Protein AF-A0A3D5P9K4-F1 (afdb_monomer_lite)

Secondary structure (DSSP, 8-state):
--B-EEHHHHHTT-TTEE-HHHHHS---GGG-EE--TT---EETTEEE--TTT-TTEEE--HHHHH-TTSB-TT--S--TTTEEEETTTS----

pLDDT: mean 91.1, std 13.64, range [35.06, 97.81]

Radius of gyration: 14.01 Å; chains: 1; bounding box: 28×31×37 Å

Structure (mmCIF, N/CA/C/O backbone):
data_AF-A0A3D5P9K4-F1
#
_entry.id   AF-A0A3D5P9K4-F1
#
loop_
_atom_site.group_PDB
_atom_site.id
_atom_site.type_symbol
_atom_site.label_atom_id
_atom_site.label_alt_id
_atom_site.label_comp_id
_atom_site.label_asym_id
_atom_site.label_entity_id
_atom_site.label_seq_id
_atom_site.pdbx_PDB_ins_code
_atom_site.Cartn_x
_atom_site.Cartn_y
_atom_site.Cartn_z
_atom_site.occupancy
_atom_site.B_iso_or_equiv
_atom_site.auth_seq_id
_atom_site.auth_comp_id
_atom_site.auth_asym_id
_atom_site.auth_atom_id
_atom_site.pdbx_PDB_model_num
ATOM 1 N N . MET A 1 1 ? -1.480 -5.198 -17.891 1.00 80.06 1 MET A N 1
ATOM 2 C CA . MET A 1 1 ? -0.082 -4.942 -17.500 1.00 80.06 1 MET A CA 1
ATOM 3 C C . MET A 1 1 ? -0.112 -4.409 -16.083 1.00 80.06 1 MET A C 1
ATOM 5 O O . MET A 1 1 ? -0.770 -3.389 -15.888 1.00 80.06 1 MET A O 1
ATOM 9 N N . PRO A 1 2 ? 0.485 -5.121 -15.114 1.00 93.25 2 PRO A N 1
ATOM 10 C CA . PRO A 1 2 ? 0.596 -4.645 -13.741 1.00 93.25 2 PRO A CA 1
ATOM 11 C C . PRO A 1 2 ? 1.337 -3.311 -13.680 1.00 93.25 2 PRO A C 1
ATOM 13 O O . PRO A 1 2 ? 2.121 -2.985 -14.575 1.00 93.25 2 PRO A O 1
ATOM 16 N N . LYS A 1 3 ? 1.067 -2.537 -12.633 1.00 95.50 3 LYS A N 1
ATOM 17 C CA . LYS A 1 3 ? 1.628 -1.203 -12.447 1.00 95.50 3 LYS A CA 1
ATOM 18 C C . LYS A 1 3 ? 2.055 -1.007 -10.999 1.00 95.50 3 LYS A C 1
ATOM 20 O O . LYS A 1 3 ? 1.296 -1.365 -10.100 1.00 95.50 3 LYS A O 1
ATOM 25 N N . ILE A 1 4 ? 3.237 -0.435 -10.793 1.00 96.88 4 ILE A N 1
ATOM 26 C CA . ILE A 1 4 ? 3.744 -0.061 -9.471 1.00 96.88 4 ILE A CA 1
ATOM 27 C C . ILE A 1 4 ? 3.152 1.288 -9.077 1.00 96.88 4 ILE A C 1
ATOM 29 O O . ILE A 1 4 ? 3.163 2.243 -9.854 1.00 96.88 4 ILE A O 1
ATOM 33 N N . TYR A 1 5 ? 2.668 1.369 -7.847 1.00 97.00 5 TYR A N 1
ATOM 34 C CA . TYR A 1 5 ? 2.270 2.614 -7.206 1.00 97.00 5 TYR A CA 1
ATOM 35 C C . TYR A 1 5 ? 3.081 2.788 -5.934 1.00 97.00 5 TYR A C 1
ATOM 37 O O . TYR A 1 5 ? 3.334 1.807 -5.228 1.00 97.00 5 TYR A O 1
ATOM 45 N N . SER A 1 6 ? 3.428 4.026 -5.586 1.00 96.69 6 SER A N 1
ATOM 46 C CA . SER A 1 6 ? 3.760 4.281 -4.186 1.00 96.69 6 SER A CA 1
ATOM 47 C C . SER A 1 6 ? 2.516 4.060 -3.320 1.00 96.69 6 SER A C 1
ATOM 49 O O . SER A 1 6 ? 1.376 4.198 -3.780 1.00 96.69 6 SER A O 1
ATOM 51 N N . ILE A 1 7 ? 2.709 3.732 -2.046 1.00 94.50 7 ILE A N 1
ATOM 52 C CA . ILE A 1 7 ? 1.594 3.549 -1.113 1.00 94.50 7 ILE A CA 1
ATOM 53 C C . ILE A 1 7 ? 0.741 4.821 -0.993 1.00 94.50 7 ILE A C 1
ATOM 55 O O . ILE A 1 7 ? -0.476 4.734 -0.841 1.00 94.50 7 ILE A O 1
ATOM 59 N N . ASP A 1 8 ? 1.359 5.993 -1.151 1.00 94.50 8 ASP A N 1
ATOM 60 C CA . ASP A 1 8 ? 0.693 7.296 -1.157 1.00 94.50 8 ASP A CA 1
ATOM 61 C C . ASP A 1 8 ? -0.193 7.467 -2.396 1.00 94.50 8 ASP A C 1
ATOM 63 O O . ASP A 1 8 ? -1.348 7.891 -2.299 1.00 94.50 8 ASP A O 1
ATOM 67 N N . GLU A 1 9 ? 0.319 7.112 -3.576 1.00 95.69 9 GLU A N 1
ATOM 68 C CA . GLU A 1 9 ? -0.456 7.140 -4.819 1.00 95.69 9 GLU A CA 1
ATOM 69 C C . GLU A 1 9 ? -1.639 6.175 -4.747 1.00 95.69 9 GLU A C 1
ATOM 71 O O . GLU A 1 9 ? -2.761 6.534 -5.117 1.00 95.69 9 GLU A O 1
ATOM 76 N N . PHE A 1 10 ? -1.407 4.969 -4.225 1.00 95.44 10 PHE A N 1
ATOM 77 C CA . PHE A 1 10 ? -2.445 3.958 -4.087 1.00 95.44 10 PHE A CA 1
ATOM 78 C C . PHE A 1 10 ? -3.502 4.350 -3.050 1.00 95.44 10 PHE A C 1
ATOM 80 O O . PHE A 1 10 ? -4.695 4.171 -3.298 1.00 95.44 10 PHE A O 1
ATOM 87 N N . ALA A 1 11 ? -3.110 4.953 -1.924 1.00 94.19 11 ALA A N 1
ATOM 88 C CA . ALA A 1 11 ? -4.032 5.444 -0.899 1.00 94.19 11 ALA A CA 1
ATOM 89 C C . ALA A 1 11 ? -5.071 6.429 -1.464 1.00 94.19 11 ALA A C 1
ATOM 91 O O . ALA A 1 11 ? -6.241 6.361 -1.095 1.00 94.19 11 ALA A O 1
ATOM 92 N N . ASN A 1 12 ? -4.677 7.281 -2.417 1.00 92.62 12 ASN A N 1
ATOM 93 C CA . ASN A 1 12 ? -5.582 8.228 -3.081 1.00 92.62 12 ASN A CA 1
ATOM 94 C C . ASN A 1 12 ? -6.610 7.562 -4.016 1.00 92.62 12 ASN A C 1
ATOM 96 O O . ASN A 1 12 ? -7.598 8.190 -4.394 1.00 92.62 12 ASN A O 1
ATOM 100 N N . GLN A 1 13 ? -6.378 6.311 -4.410 1.00 91.75 13 GLN A N 1
ATOM 101 C CA . GLN A 1 13 ? -7.235 5.546 -5.324 1.00 91.75 13 GLN A CA 1
ATOM 102 C C . GLN A 1 13 ? -7.986 4.416 -4.601 1.00 91.75 13 GLN A C 1
ATOM 104 O O . GLN A 1 13 ? -8.974 3.885 -5.109 1.00 91.75 13 GLN A O 1
ATOM 109 N N . CYS A 1 14 ? -7.528 4.043 -3.406 1.00 92.88 14 CYS A N 1
ATOM 110 C CA . CYS A 1 14 ? -8.063 2.950 -2.615 1.00 92.88 14 CYS A CA 1
ATOM 111 C C . CYS A 1 14 ? -9.372 3.349 -1.920 1.00 92.88 14 CYS A C 1
ATOM 113 O O . CYS A 1 14 ? -9.392 4.191 -1.026 1.00 92.88 14 CYS A O 1
ATOM 115 N N . GLY A 1 15 ? -10.469 2.658 -2.244 1.00 93.88 15 GLY A N 1
ATOM 116 C CA . GLY A 1 15 ? -11.779 2.879 -1.612 1.00 93.88 15 GLY A CA 1
ATOM 117 C C . GLY A 1 15 ? -11.875 2.483 -0.129 1.00 93.88 15 GLY A C 1
ATOM 118 O O . GLY A 1 15 ? -12.925 2.670 0.482 1.00 93.88 15 GLY A O 1
ATOM 119 N N . TYR A 1 16 ? -10.810 1.922 0.453 1.00 96.50 16 TYR A N 1
ATOM 120 C CA . TYR A 1 16 ? -10.753 1.496 1.857 1.00 96.50 16 TYR A CA 1
ATOM 121 C C . TYR A 1 16 ? -9.804 2.331 2.714 1.00 96.50 16 TYR A C 1
ATOM 123 O O . TYR A 1 16 ? -9.794 2.155 3.937 1.00 96.50 16 TYR A O 1
ATOM 131 N N . PHE A 1 17 ? -9.006 3.201 2.094 1.00 96.75 17 PHE A N 1
ATOM 132 C CA . PHE A 1 17 ? -8.143 4.119 2.815 1.00 96.75 17 PHE A CA 1
ATOM 133 C C . PHE A 1 17 ? -8.992 5.141 3.572 1.00 96.75 17 PHE A C 1
ATOM 135 O O . PHE A 1 17 ? -9.984 5.659 3.057 1.00 96.75 17 PHE A O 1
ATOM 142 N N . TYR A 1 18 ? -8.607 5.431 4.808 1.00 96.56 18 TYR A N 1
ATOM 143 C CA . TYR A 1 18 ? -9.173 6.530 5.577 1.00 96.56 18 TYR A CA 1
ATOM 144 C C . TYR A 1 18 ? -8.168 7.014 6.618 1.00 96.56 18 TYR A C 1
ATOM 146 O O . TYR A 1 18 ? -7.133 6.393 6.832 1.00 96.56 18 TYR A O 1
ATOM 154 N N . ASN A 1 19 ? -8.502 8.106 7.301 1.00 95.81 19 ASN A N 1
ATOM 155 C CA . ASN A 1 19 ? -7.736 8.585 8.442 1.00 95.81 19 ASN A CA 1
ATOM 156 C C . ASN A 1 19 ? -8.565 8.417 9.724 1.00 95.81 19 ASN A C 1
ATOM 158 O O . ASN A 1 19 ? -9.585 9.087 9.928 1.00 95.81 19 ASN A O 1
ATOM 162 N N . ALA A 1 20 ? -8.147 7.507 10.599 1.00 96.56 20 ALA A N 1
ATOM 163 C CA . ALA A 1 20 ? -8.859 7.193 11.832 1.00 96.56 20 ALA A CA 1
ATOM 164 C C . ALA A 1 20 ? -8.771 8.298 12.876 1.00 96.56 20 ALA A C 1
ATOM 166 O O . ALA A 1 20 ? -9.672 8.408 13.714 1.00 96.56 20 ALA A O 1
ATOM 167 N N . TYR A 1 21 ? -7.745 9.142 12.807 1.00 96.19 21 TYR A N 1
ATOM 168 C CA . TYR A 1 21 ? -7.650 10.301 13.676 1.00 96.19 21 TYR A CA 1
ATOM 169 C C . TYR A 1 21 ? -8.748 11.315 13.345 1.00 96.19 21 TYR A C 1
ATOM 171 O O . TYR A 1 21 ? -9.455 11.756 14.250 1.00 96.19 21 TYR A O 1
ATOM 179 N N . LEU A 1 22 ? -8.970 11.606 12.060 1.00 95.06 22 LEU A N 1
ATOM 180 C CA . LEU A 1 22 ? -10.018 12.535 11.626 1.00 95.06 22 LEU A CA 1
ATOM 181 C C . LEU A 1 22 ? -11.433 12.041 11.953 1.00 95.06 22 LEU A C 1
ATOM 183 O O . LEU A 1 22 ? -12.296 12.849 12.283 1.00 95.06 22 LEU A O 1
ATOM 187 N N . GLU A 1 23 ? -11.683 10.732 11.883 1.00 94.19 23 GLU A N 1
ATOM 188 C CA . GLU A 1 23 ? -13.030 10.187 12.111 1.00 94.19 23 GLU A CA 1
ATOM 189 C C . GLU A 1 23 ? -13.316 9.775 13.559 1.00 94.19 23 GLU A C 1
ATOM 191 O O . GLU A 1 23 ? -14.455 9.864 14.015 1.00 94.19 23 GLU A O 1
ATOM 196 N N . LYS A 1 24 ? -12.311 9.266 14.279 1.00 93.44 24 LYS A N 1
ATOM 197 C CA . LYS A 1 24 ? -12.486 8.623 15.593 1.00 93.44 24 LYS A CA 1
ATOM 198 C C . LYS A 1 24 ? -11.555 9.179 16.673 1.00 93.44 24 LYS A C 1
ATOM 200 O O . LYS A 1 24 ? -11.637 8.735 17.814 1.00 93.44 24 LYS A O 1
ATOM 205 N N . GLY A 1 25 ? -10.647 10.098 16.335 1.00 95.81 25 GLY A N 1
ATOM 206 C CA . GLY A 1 25 ? -9.613 10.590 17.251 1.00 95.81 25 GLY A CA 1
ATOM 207 C C . GLY A 1 25 ? -8.548 9.547 17.612 1.00 95.81 25 GLY A C 1
ATOM 208 O O . GLY A 1 25 ? -7.809 9.739 18.575 1.00 95.81 25 GLY A O 1
ATOM 209 N N . ILE A 1 26 ? -8.465 8.434 16.872 1.00 95.81 26 ILE A N 1
ATOM 210 C CA . ILE A 1 26 ? -7.519 7.344 17.143 1.00 95.81 26 ILE A CA 1
ATOM 211 C C . ILE A 1 26 ? -6.254 7.567 16.320 1.00 95.81 26 ILE A C 1
ATOM 213 O O . ILE A 1 26 ? -6.315 7.631 15.097 1.00 95.81 26 ILE A O 1
ATOM 217 N N . SER A 1 27 ? -5.105 7.644 16.993 1.00 93.81 27 SER A N 1
ATOM 218 C CA . SER A 1 27 ? -3.804 7.639 16.325 1.00 93.81 27 SER A CA 1
ATOM 219 C C . SER A 1 27 ? -3.354 6.197 16.088 1.00 93.81 27 SER A C 1
ATOM 221 O O . SER A 1 27 ? -3.017 5.468 17.028 1.00 93.81 27 SER A O 1
ATOM 223 N N . ALA A 1 28 ? -3.388 5.783 14.827 1.00 94.00 28 ALA A N 1
ATOM 224 C CA . ALA A 1 28 ? -2.826 4.539 14.328 1.00 94.00 28 ALA A CA 1
ATOM 225 C C . ALA A 1 28 ? -2.084 4.843 13.022 1.00 94.00 28 ALA A C 1
ATOM 227 O O . ALA A 1 28 ? -2.420 5.785 12.313 1.00 94.00 28 ALA A O 1
ATOM 228 N N . ASN A 1 29 ? -0.996 4.109 12.786 1.00 94.75 29 ASN A N 1
ATOM 229 C CA . ASN A 1 29 ? -0.203 4.135 11.555 1.00 94.75 29 ASN A CA 1
ATOM 230 C C . ASN A 1 29 ? 0.055 5.515 10.913 1.00 94.75 29 ASN A C 1
ATOM 232 O O . ASN A 1 29 ? 0.012 5.652 9.696 1.00 94.75 29 ASN A O 1
ATOM 236 N N . ASN A 1 30 ? 0.282 6.557 11.717 1.00 92.94 30 ASN A N 1
ATOM 237 C CA . ASN A 1 30 ? 0.466 7.930 11.234 1.00 92.94 30 ASN A CA 1
ATOM 238 C C . ASN A 1 30 ? -0.652 8.421 10.284 1.00 92.94 30 ASN A C 1
ATOM 240 O O . ASN A 1 30 ? -0.408 9.255 9.416 1.00 92.94 30 ASN A O 1
ATOM 244 N N . GLY A 1 31 ? -1.879 7.916 10.449 1.00 93.31 31 GLY A N 1
ATOM 245 C CA . GLY A 1 31 ? -3.036 8.276 9.630 1.00 93.31 31 GLY A CA 1
ATOM 246 C C . GLY A 1 31 ? -3.183 7.495 8.323 1.00 93.31 31 GLY A C 1
ATOM 247 O O . GLY A 1 31 ? -4.094 7.804 7.556 1.00 93.31 31 GLY A O 1
ATOM 248 N N . TYR A 1 32 ? -2.317 6.508 8.068 1.00 95.06 32 TYR A N 1
ATOM 249 C CA . TYR A 1 32 ? -2.445 5.566 6.959 1.00 95.06 32 TYR A CA 1
ATOM 250 C C . TYR A 1 32 ? -3.298 4.378 7.392 1.00 95.06 32 TYR A C 1
ATOM 252 O O . TYR A 1 32 ? -2.789 3.286 7.656 1.00 95.06 32 TYR A O 1
ATOM 260 N N . ASP A 1 33 ? -4.604 4.597 7.508 1.00 97.19 33 ASP A N 1
ATOM 261 C CA . ASP A 1 33 ? -5.525 3.607 8.052 1.00 97.19 33 ASP A CA 1
ATOM 262 C C . ASP A 1 33 ? -6.356 2.933 6.954 1.00 97.19 33 ASP A C 1
ATOM 264 O O . ASP A 1 33 ? -6.593 3.469 5.870 1.00 97.19 33 ASP A O 1
ATOM 268 N N . CYS A 1 34 ? -6.806 1.715 7.239 1.00 97.00 34 CYS A N 1
ATOM 269 C CA . CYS A 1 34 ? -7.484 0.844 6.292 1.00 97.00 34 CYS A CA 1
ATOM 270 C C . CYS A 1 34 ? -8.771 0.271 6.897 1.00 97.00 34 CYS A C 1
ATOM 272 O O . CYS A 1 34 ? -8.798 -0.178 8.045 1.00 97.00 34 CYS A O 1
ATOM 274 N N . ARG A 1 35 ? -9.854 0.269 6.110 1.00 96.56 35 ARG A N 1
ATOM 275 C CA . ARG A 1 35 ? -11.146 -0.373 6.442 1.00 96.56 35 ARG A CA 1
ATOM 276 C C . ARG A 1 35 ? -11.388 -1.664 5.683 1.00 96.56 35 ARG A C 1
ATOM 278 O O . ARG A 1 35 ? -12.504 -2.182 5.713 1.00 96.56 35 ARG A O 1
ATOM 285 N N . HIS A 1 36 ? -10.394 -2.159 4.953 1.00 96.38 36 HIS A N 1
ATOM 286 C CA . HIS A 1 36 ? -10.584 -3.379 4.194 1.00 96.38 36 HIS A CA 1
ATOM 287 C C . HIS A 1 36 ? -10.886 -4.530 5.169 1.00 96.38 36 HIS A C 1
ATOM 289 O O . HIS A 1 36 ? -10.124 -4.733 6.113 1.00 96.38 36 HIS A O 1
ATOM 295 N N . PRO A 1 37 ? -11.966 -5.308 4.966 1.00 95.44 37 PRO A N 1
ATOM 296 C CA . PRO A 1 37 ? -12.388 -6.341 5.918 1.00 95.44 37 PRO A CA 1
ATOM 297 C C . PRO A 1 37 ? -11.372 -7.481 6.074 1.00 95.44 37 PRO A C 1
ATOM 299 O O . PRO A 1 37 ? -11.445 -8.240 7.032 1.00 95.44 37 PRO A O 1
ATOM 302 N N . LYS A 1 38 ? -10.440 -7.601 5.123 1.00 95.50 38 LYS A N 1
ATOM 303 C CA . LYS A 1 38 ? -9.318 -8.552 5.146 1.00 95.50 38 LYS A CA 1
ATOM 304 C C . LYS A 1 38 ? -7.974 -7.928 5.566 1.00 95.50 38 LYS A C 1
ATOM 306 O O . LYS A 1 38 ? -6.948 -8.526 5.294 1.00 95.50 38 LYS A O 1
ATOM 311 N N . CYS A 1 39 ? -7.952 -6.708 6.109 1.00 95.75 39 CYS A N 1
ATOM 312 C CA . CYS A 1 39 ? -6.720 -6.128 6.655 1.00 95.75 39 CYS A CA 1
ATOM 313 C C . CYS A 1 39 ? -6.385 -6.831 7.976 1.00 95.75 39 CYS A C 1
ATOM 315 O O . CYS A 1 39 ? -7.221 -6.860 8.882 1.00 95.75 39 CYS A O 1
ATOM 317 N N . GLU A 1 40 ? -5.192 -7.413 8.067 1.00 95.81 40 GLU A N 1
ATOM 318 C CA . GLU A 1 40 ? -4.767 -8.201 9.230 1.00 95.81 40 GLU A CA 1
ATOM 319 C C . GLU A 1 40 ? -3.951 -7.356 10.218 1.00 95.81 40 GLU A C 1
ATOM 321 O O . GLU A 1 40 ? -3.983 -7.581 11.431 1.00 95.81 40 GLU A O 1
ATOM 326 N N . GLU A 1 41 ? -3.272 -6.323 9.726 1.00 96.00 41 GLU A N 1
ATOM 327 C CA . GLU A 1 41 ? -2.465 -5.405 10.513 1.00 96.00 41 GLU A CA 1
ATOM 328 C C . GLU A 1 41 ? -3.360 -4.405 11.234 1.00 96.00 41 GLU A C 1
ATOM 330 O O . GLU A 1 41 ? -3.741 -3.367 10.697 1.00 96.00 41 GLU A O 1
ATOM 335 N N . VAL A 1 42 ? -3.685 -4.705 12.488 1.00 96.56 42 VAL A N 1
ATOM 336 C CA . VAL A 1 42 ? -4.567 -3.870 13.306 1.00 96.56 42 VAL A CA 1
ATOM 337 C C . VAL A 1 42 ? -3.801 -3.273 14.483 1.00 96.56 42 VAL A C 1
ATOM 339 O O . VAL A 1 42 ? -3.209 -3.987 15.292 1.00 96.56 42 VAL A O 1
ATOM 342 N N . LYS A 1 43 ? -3.864 -1.947 14.634 1.00 95.94 43 LYS A N 1
ATOM 343 C CA . LYS A 1 43 ? -3.345 -1.211 15.798 1.00 95.94 43 LYS A CA 1
ATOM 344 C C . LYS A 1 43 ? -4.483 -0.435 16.446 1.00 95.94 43 LYS A C 1
ATOM 346 O O . LYS A 1 43 ? -5.185 0.313 15.780 1.00 95.94 43 LYS A O 1
ATOM 351 N N . ASN A 1 44 ? -4.687 -0.611 17.752 1.00 93.38 44 ASN A N 1
ATOM 352 C CA . ASN A 1 44 ? -5.759 0.060 18.506 1.00 93.38 44 ASN A CA 1
ATOM 353 C C . ASN A 1 44 ? -7.168 -0.129 17.895 1.00 93.38 44 ASN A C 1
ATOM 355 O O . ASN A 1 44 ? -7.995 0.780 17.929 1.00 93.38 44 ASN A O 1
ATOM 359 N N . GLY A 1 45 ? -7.441 -1.302 17.308 1.00 94.56 45 GLY A N 1
ATOM 360 C CA . GLY A 1 45 ? -8.719 -1.597 16.644 1.00 94.56 45 GLY A CA 1
ATOM 361 C C . GLY A 1 45 ? -8.910 -0.914 15.282 1.00 94.56 45 GLY A C 1
ATOM 362 O O . GLY A 1 45 ? -10.019 -0.912 14.751 1.00 94.56 45 GLY A O 1
ATOM 363 N N . VAL A 1 46 ? -7.851 -0.329 14.722 1.00 97.56 46 VAL A N 1
ATOM 364 C CA . VAL A 1 46 ? -7.821 0.318 13.407 1.00 97.56 46 VAL A CA 1
ATOM 365 C C . VAL A 1 46 ? -6.889 -0.470 12.487 1.00 97.56 46 VAL A C 1
ATOM 367 O O . VAL A 1 46 ? -5.752 -0.747 12.863 1.00 97.56 46 VAL A O 1
ATOM 370 N N . GLY A 1 47 ? -7.371 -0.848 11.300 1.00 97.81 47 GLY A N 1
ATOM 371 C CA . GLY A 1 47 ? -6.538 -1.481 10.276 1.00 97.81 47 GLY A CA 1
ATOM 372 C C . GLY A 1 47 ? -5.494 -0.506 9.736 1.00 97.81 47 GLY A C 1
ATOM 373 O O . GLY A 1 47 ? -5.764 0.688 9.629 1.00 97.81 47 GLY A O 1
ATOM 374 N N . CYS A 1 48 ? -4.307 -0.995 9.403 1.00 97.06 48 CYS A N 1
ATOM 375 C CA . CYS A 1 48 ? -3.166 -0.201 8.960 1.00 97.06 48 CYS A CA 1
ATOM 376 C C . CYS A 1 48 ? -2.880 -0.453 7.476 1.00 97.06 48 CYS A C 1
ATOM 378 O O . CYS A 1 48 ? -2.845 -1.592 7.020 1.00 97.06 48 CYS A O 1
ATOM 380 N N . CYS A 1 49 ? -2.670 0.617 6.712 1.00 95.94 49 CYS A N 1
ATOM 381 C CA . CYS A 1 49 ? -2.253 0.527 5.320 1.00 95.94 49 CYS A CA 1
ATOM 382 C C . CYS A 1 49 ? -0.735 0.313 5.243 1.00 95.94 49 CYS A C 1
ATOM 384 O O . CYS A 1 49 ? 0.035 1.179 5.662 1.00 95.94 49 CYS A O 1
ATOM 386 N N . PHE A 1 50 ? -0.324 -0.831 4.700 1.00 95.94 50 PHE A N 1
ATOM 387 C CA . PHE A 1 50 ? 1.069 -1.183 4.432 1.00 95.94 50 PHE A CA 1
ATOM 388 C C . PHE A 1 50 ? 1.183 -1.860 3.066 1.00 95.94 50 PHE A C 1
ATOM 390 O O . PHE A 1 50 ? 0.272 -2.592 2.681 1.00 95.94 50 PHE A O 1
ATOM 397 N N . SER A 1 51 ? 2.294 -1.654 2.355 1.00 95.94 51 SER A N 1
ATOM 398 C CA . SER A 1 51 ? 2.578 -2.309 1.068 1.00 95.94 51 SER A CA 1
ATOM 399 C C . SER A 1 51 ? 2.596 -3.833 1.207 1.00 95.94 51 SER A C 1
ATOM 401 O O . SER A 1 51 ? 1.960 -4.527 0.417 1.00 95.94 51 SER A O 1
ATOM 403 N N . TRP A 1 52 ? 3.245 -4.344 2.257 1.00 94.81 52 TRP A N 1
ATOM 404 C CA . TRP A 1 52 ? 3.412 -5.780 2.526 1.00 94.81 52 TRP A CA 1
ATOM 405 C C . TRP A 1 52 ? 2.155 -6.484 3.051 1.00 94.81 52 TRP A C 1
ATOM 407 O O . TRP A 1 52 ? 2.030 -7.699 2.927 1.00 94.81 52 TRP A O 1
ATOM 417 N N . GLY A 1 53 ? 1.232 -5.730 3.651 1.00 93.81 53 GLY A N 1
ATOM 418 C CA . GLY A 1 53 ? 0.027 -6.254 4.306 1.00 93.81 53 GLY A CA 1
ATOM 419 C C . GLY A 1 53 ? -1.268 -6.015 3.532 1.00 93.81 53 GLY A C 1
ATOM 420 O O . GLY A 1 53 ? -2.349 -6.437 3.944 1.00 93.81 53 GLY A O 1
ATOM 421 N N . CYS A 1 54 ? -1.205 -5.286 2.413 1.00 95.12 54 CYS A N 1
ATOM 422 C CA . CYS A 1 54 ? -2.411 -4.852 1.727 1.00 95.12 54 CYS A CA 1
ATOM 423 C C . CYS A 1 54 ? -3.148 -6.039 1.080 1.00 95.12 54 CYS A C 1
ATOM 425 O O . CYS A 1 54 ? -2.613 -6.682 0.178 1.00 95.12 54 CYS A O 1
ATOM 427 N N . PRO A 1 55 ? -4.428 -6.280 1.411 1.00 94.06 55 PRO A N 1
ATOM 428 C CA . PRO A 1 55 ? -5.194 -7.383 0.829 1.00 94.06 55 PRO A CA 1
ATOM 429 C C . PRO A 1 55 ? -5.561 -7.185 -0.652 1.00 94.06 55 PRO A C 1
ATOM 431 O O . PRO A 1 55 ? -6.120 -8.097 -1.26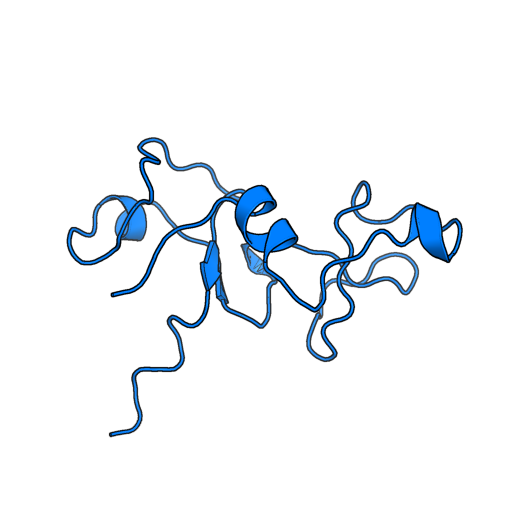0 1.00 94.06 55 PRO A O 1
ATOM 434 N N . LEU A 1 56 ? -5.295 -6.006 -1.224 1.00 93.75 56 LEU A N 1
ATOM 435 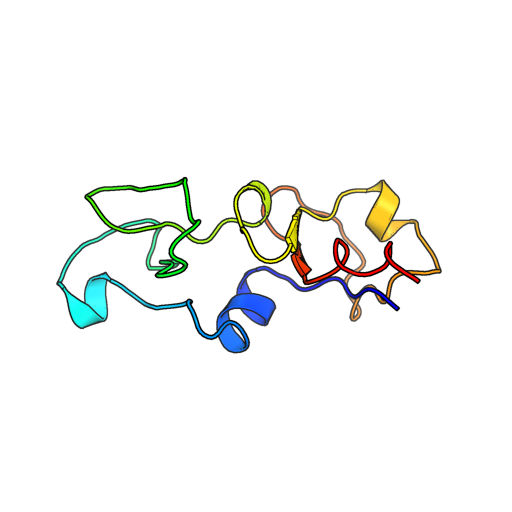C CA . LEU A 1 56 ? -5.583 -5.669 -2.623 1.00 93.75 56 LEU A CA 1
ATOM 436 C C . LEU A 1 56 ? -4.365 -5.810 -3.544 1.00 93.75 56 LEU A C 1
ATOM 438 O O . LEU A 1 56 ? -4.474 -5.556 -4.742 1.00 93.75 56 LEU A O 1
ATOM 442 N N . GLY A 1 57 ? -3.205 -6.194 -3.016 1.00 93.75 57 GLY A N 1
ATOM 443 C CA . GLY A 1 57 ? -1.980 -6.275 -3.800 1.00 93.75 57 GLY A CA 1
ATOM 444 C C . GLY A 1 57 ? -0.885 -7.058 -3.100 1.00 93.75 57 GLY A C 1
ATOM 445 O O . GLY A 1 57 ? -1.140 -7.853 -2.194 1.00 93.75 57 GLY A O 1
ATOM 446 N N . TYR A 1 58 ? 0.336 -6.851 -3.566 1.00 95.06 58 TYR A N 1
ATOM 447 C CA . TYR A 1 58 ? 1.546 -7.280 -2.881 1.00 95.06 58 TYR A CA 1
ATOM 448 C C . TYR A 1 58 ? 2.594 -6.167 -2.965 1.00 95.06 58 TYR A C 1
ATOM 450 O O . TYR A 1 58 ? 2.519 -5.300 -3.842 1.00 95.06 58 TYR A O 1
ATOM 458 N N . GLU A 1 59 ? 3.524 -6.171 -2.017 1.00 97.00 59 GLU A N 1
ATOM 459 C CA . GLU A 1 59 ? 4.649 -5.241 -1.999 1.00 97.00 59 GLU A CA 1
ATOM 460 C C . GLU A 1 59 ? 5.556 -5.478 -3.200 1.00 97.00 59 GLU A C 1
ATOM 462 O O . GLU A 1 59 ? 5.981 -6.606 -3.419 1.00 97.00 59 GLU A O 1
ATOM 467 N N . ALA A 1 60 ? 5.831 -4.420 -3.964 1.00 96.56 60 ALA A N 1
ATOM 468 C CA . ALA A 1 60 ? 6.771 -4.514 -5.073 1.00 96.56 60 ALA A CA 1
ATOM 469 C C . ALA A 1 60 ? 8.195 -4.694 -4.537 1.00 96.56 60 ALA A C 1
ATOM 471 O O . ALA A 1 60 ? 8.534 -4.063 -3.535 1.00 96.56 60 ALA A O 1
ATOM 472 N N . ASP A 1 61 ? 9.025 -5.469 -5.229 1.00 96.12 61 ASP A N 1
ATOM 473 C CA . ASP A 1 61 ? 10.433 -5.688 -4.879 1.00 96.12 61 ASP A CA 1
ATOM 474 C C . ASP A 1 61 ? 11.415 -5.268 -5.997 1.00 96.12 61 ASP A C 1
ATOM 476 O O . ASP A 1 61 ? 11.037 -4.679 -7.014 1.00 96.12 61 ASP A O 1
ATOM 480 N N . GLU A 1 62 ? 12.712 -5.538 -5.808 1.00 96.25 62 GLU A N 1
ATOM 481 C CA . GLU A 1 62 ? 13.749 -5.234 -6.807 1.00 96.25 62 GLU A CA 1
ATOM 482 C C . GLU A 1 62 ? 13.535 -5.968 -8.142 1.00 96.25 62 GLU A C 1
ATOM 484 O O . GLU A 1 62 ? 13.863 -5.423 -9.202 1.00 96.25 62 GLU A O 1
ATOM 489 N N . GLU A 1 63 ? 12.985 -7.188 -8.120 1.00 95.62 63 GLU A N 1
ATOM 490 C CA . GLU A 1 63 ? 12.717 -7.963 -9.333 1.00 95.62 63 GLU A CA 1
ATOM 491 C C . GLU A 1 63 ? 11.563 -7.339 -10.126 1.00 95.62 63 GLU A C 1
ATOM 493 O O . GLU A 1 63 ? 11.648 -7.235 -11.355 1.00 95.62 63 GLU A O 1
ATOM 498 N N . ASP A 1 64 ? 10.528 -6.835 -9.447 1.00 95.75 64 ASP A N 1
ATOM 499 C CA . ASP A 1 64 ? 9.438 -6.094 -10.087 1.00 95.75 64 ASP A CA 1
ATOM 500 C C . ASP A 1 64 ? 9.935 -4.803 -10.765 1.00 95.75 64 ASP A C 1
ATOM 502 O O . ASP A 1 64 ? 9.556 -4.503 -11.904 1.00 95.75 64 ASP A O 1
ATOM 506 N N . PHE A 1 65 ? 10.834 -4.062 -10.108 1.00 95.75 65 PHE A N 1
ATOM 507 C CA . PHE A 1 65 ? 11.482 -2.864 -10.667 1.00 95.75 65 PHE A CA 1
ATOM 508 C C . PHE A 1 65 ? 12.452 -3.179 -11.819 1.00 95.75 65 PHE A C 1
ATOM 510 O O . PHE A 1 65 ? 12.757 -2.308 -12.632 1.00 95.75 65 PHE A O 1
ATOM 517 N N . ALA A 1 66 ? 12.921 -4.421 -11.944 1.00 95.12 66 ALA A N 1
ATOM 518 C CA . ALA A 1 66 ? 13.699 -4.876 -13.096 1.00 95.12 66 ALA A CA 1
ATOM 519 C C . ALA A 1 66 ? 12.821 -5.443 -14.229 1.00 95.12 66 ALA A C 1
ATOM 521 O O . ALA A 1 66 ? 13.311 -5.657 -15.344 1.00 95.12 66 ALA A O 1
ATOM 522 N N . ASN A 1 67 ? 11.533 -5.697 -13.975 1.00 94.38 67 ASN A N 1
ATOM 523 C CA . ASN A 1 67 ? 10.655 -6.388 -14.909 1.00 94.38 67 ASN A CA 1
ATOM 524 C C . ASN A 1 67 ? 10.087 -5.437 -15.985 1.00 94.38 67 ASN A C 1
ATOM 526 O O . ASN A 1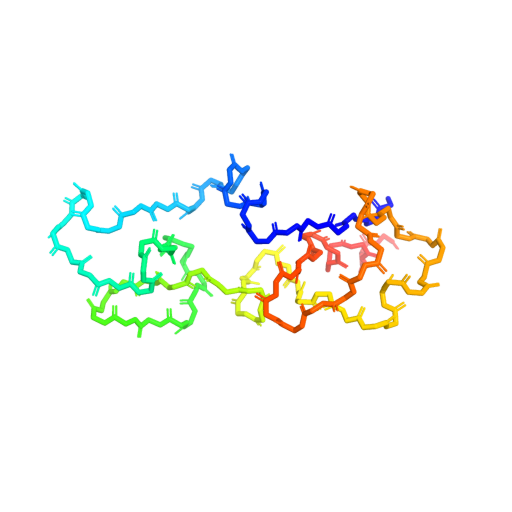 67 ? 9.255 -4.584 -15.674 1.00 94.38 67 ASN A O 1
ATOM 530 N N . PRO A 1 68 ? 10.429 -5.616 -17.279 1.00 94.06 68 PRO A N 1
ATOM 531 C CA . PRO A 1 68 ? 9.927 -4.763 -18.360 1.00 94.06 68 PRO A CA 1
ATOM 532 C C . PRO A 1 68 ? 8.432 -4.965 -18.668 1.00 94.06 68 PRO A C 1
ATOM 534 O O . PRO A 1 68 ? 7.880 -4.250 -19.503 1.00 94.06 68 PRO A O 1
ATOM 537 N N . GLN A 1 69 ? 7.780 -5.956 -18.052 1.00 94.62 69 GLN A N 1
ATOM 538 C CA . GLN A 1 69 ? 6.341 -6.207 -18.179 1.00 94.62 69 GLN A CA 1
ATOM 539 C C . GLN A 1 69 ? 5.509 -5.496 -17.107 1.00 94.62 69 GLN A C 1
ATOM 541 O O . GLN A 1 69 ? 4.299 -5.712 -17.051 1.00 94.62 69 GLN A O 1
ATOM 546 N N . ILE A 1 70 ? 6.132 -4.684 -16.255 1.00 94.88 70 ILE A N 1
ATOM 547 C CA . ILE A 1 70 ? 5.459 -3.907 -15.220 1.00 94.88 70 ILE A CA 1
ATOM 548 C C . ILE A 1 70 ? 5.636 -2.428 -15.557 1.00 94.88 70 ILE A C 1
ATOM 550 O O . ILE A 1 70 ? 6.740 -1.967 -15.834 1.00 94.88 70 ILE A O 1
ATOM 554 N N . ASP A 1 71 ? 4.539 -1.670 -15.556 1.00 95.75 71 ASP A N 1
ATOM 555 C CA . ASP A 1 71 ? 4.621 -0.213 -15.643 1.00 95.75 71 ASP A CA 1
ATOM 556 C C . ASP A 1 71 ? 5.151 0.320 -14.306 1.00 95.75 71 ASP A C 1
ATOM 558 O O . ASP A 1 71 ? 4.443 0.310 -13.299 1.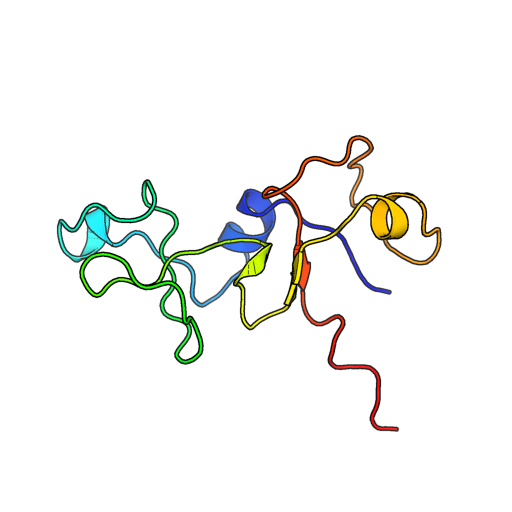00 95.75 71 ASP A O 1
ATOM 562 N N . HIS A 1 72 ? 6.397 0.789 -14.285 1.00 94.94 72 HIS A N 1
ATOM 563 C CA . HIS A 1 72 ? 7.018 1.350 -13.079 1.00 94.94 72 HIS A CA 1
ATOM 564 C C . HIS A 1 72 ? 6.470 2.729 -12.700 1.00 94.94 72 HIS A C 1
ATOM 566 O O . HIS A 1 72 ? 6.897 3.305 -11.708 1.00 94.94 72 HIS A O 1
ATOM 572 N N . ASN A 1 73 ? 5.532 3.289 -13.472 1.00 93.94 73 ASN A N 1
ATOM 573 C CA . ASN A 1 73 ? 4.897 4.581 -13.204 1.00 93.94 73 ASN A CA 1
ATOM 574 C C . ASN A 1 73 ? 5.890 5.752 -13.064 1.00 93.94 73 ASN A C 1
ATOM 576 O O . ASN A 1 73 ? 5.612 6.737 -12.386 1.00 93.94 73 ASN A O 1
ATOM 580 N N . GLY A 1 74 ? 7.060 5.651 -13.698 1.00 93.94 74 GLY A N 1
ATOM 581 C CA . GLY A 1 74 ? 8.131 6.643 -13.580 1.00 93.94 74 GLY A CA 1
ATOM 582 C C . GLY A 1 74 ? 8.989 6.527 -12.314 1.00 93.94 74 GLY A C 1
ATOM 583 O O . GLY A 1 74 ? 9.916 7.321 -12.165 1.00 93.94 74 GLY A O 1
ATOM 584 N N . TRP A 1 75 ? 8.733 5.551 -11.438 1.00 94.50 75 TRP A N 1
ATOM 585 C CA . TRP A 1 75 ? 9.618 5.212 -10.325 1.00 94.50 75 TRP A CA 1
ATOM 586 C C . TRP A 1 75 ? 10.849 4.458 -10.837 1.00 94.50 75 TRP A C 1
ATOM 588 O O . TRP A 1 75 ? 10.730 3.561 -11.668 1.00 94.50 75 TRP A O 1
ATOM 598 N N . THR A 1 76 ? 12.034 4.826 -10.350 1.00 90.12 76 THR A N 1
ATOM 599 C CA . THR A 1 76 ? 13.307 4.187 -10.741 1.00 90.12 76 THR A CA 1
ATOM 600 C C . THR A 1 76 ? 14.052 3.561 -9.573 1.00 90.12 76 THR A C 1
ATOM 602 O O . THR A 1 76 ? 14.879 2.682 -9.790 1.00 90.12 76 THR A O 1
ATOM 605 N N . ASP A 1 77 ? 13.750 4.003 -8.352 1.00 91.62 77 ASP A N 1
ATOM 606 C CA . ASP A 1 77 ? 14.467 3.608 -7.149 1.00 91.62 77 ASP A CA 1
ATOM 607 C C . ASP A 1 77 ? 13.519 2.818 -6.248 1.00 91.62 77 ASP A C 1
ATOM 609 O O . ASP A 1 77 ? 12.540 3.358 -5.725 1.00 91.62 77 ASP A O 1
ATOM 613 N N . TYR A 1 78 ? 13.811 1.528 -6.094 1.00 94.06 78 TYR A N 1
ATOM 614 C CA . TYR A 1 78 ? 13.109 0.662 -5.160 1.00 94.06 78 TYR A CA 1
ATOM 615 C C . TYR A 1 78 ? 13.409 1.068 -3.709 1.00 94.06 78 TYR A C 1
ATOM 617 O O . TYR A 1 78 ? 14.544 1.391 -3.351 1.00 94.06 78 TYR A O 1
ATOM 625 N N . GLU A 1 79 ? 12.382 0.998 -2.863 1.00 96.12 79 GLU A N 1
ATOM 626 C CA . GLU A 1 79 ? 12.500 1.122 -1.416 1.00 96.12 79 GLU A CA 1
ATOM 627 C C . GLU A 1 79 ? 11.478 0.204 -0.738 1.00 96.12 79 GLU A C 1
ATOM 629 O O . GLU A 1 79 ? 10.277 0.265 -1.023 1.00 96.12 79 GLU A O 1
ATOM 634 N N . GLU A 1 80 ? 11.967 -0.635 0.176 1.00 95.44 80 GLU A N 1
ATOM 635 C CA . GLU A 1 80 ? 11.144 -1.533 0.988 1.00 95.44 80 GLU A CA 1
ATOM 636 C C . GLU A 1 80 ? 10.069 -0.739 1.745 1.00 95.44 80 GLU A C 1
ATOM 638 O O . GLU A 1 80 ? 10.316 0.352 2.269 1.00 95.44 80 GLU A O 1
ATOM 643 N N . GLY A 1 81 ? 8.849 -1.264 1.802 1.00 95.31 81 GLY A N 1
ATOM 644 C CA . GLY A 1 81 ? 7.742 -0.625 2.506 1.00 95.31 81 GLY A CA 1
ATOM 645 C C . GLY A 1 81 ? 7.021 0.478 1.730 1.00 95.31 81 GLY A C 1
ATOM 646 O O . GLY A 1 81 ? 6.043 1.026 2.248 1.00 95.31 81 GLY A O 1
ATOM 647 N N . LYS A 1 82 ? 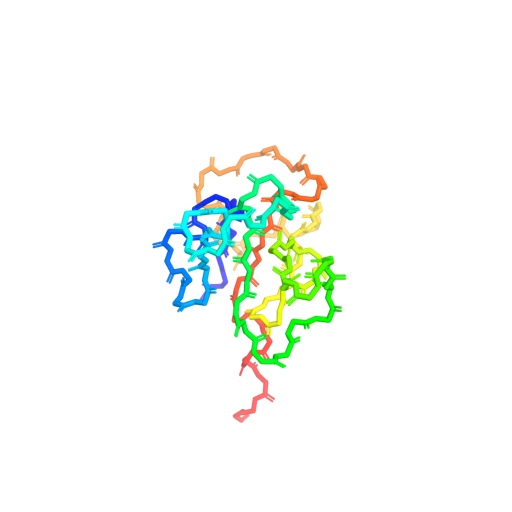7.482 0.853 0.526 1.00 96.56 82 LYS A N 1
ATOM 648 C CA . LYS A 1 82 ? 6.945 2.025 -0.193 1.00 96.56 82 LYS A CA 1
ATOM 649 C C . LYS A 1 82 ? 6.060 1.724 -1.381 1.00 96.56 82 LYS A C 1
ATOM 651 O O . LYS A 1 82 ? 5.247 2.580 -1.733 1.00 96.56 82 LYS A O 1
ATOM 656 N N . PHE A 1 83 ? 6.205 0.562 -2.000 1.00 97.62 83 PHE A N 1
ATOM 657 C CA . PHE A 1 83 ? 5.621 0.295 -3.307 1.00 97.62 83 PHE A CA 1
ATOM 658 C C . PHE A 1 83 ? 4.688 -0.906 -3.279 1.00 97.62 83 PHE A C 1
ATOM 660 O O . PHE A 1 83 ? 4.926 -1.889 -2.583 1.00 97.62 83 PHE A O 1
ATOM 667 N N . ILE A 1 84 ? 3.602 -0.817 -4.037 1.00 96.62 84 ILE A N 1
ATOM 668 C CA . ILE A 1 84 ? 2.590 -1.864 -4.141 1.00 96.62 84 ILE A CA 1
ATOM 669 C C . ILE A 1 84 ? 2.202 -2.067 -5.600 1.00 96.62 84 ILE A C 1
ATOM 671 O O . ILE A 1 84 ? 2.057 -1.107 -6.362 1.00 96.62 84 ILE A O 1
ATOM 675 N N . ILE A 1 85 ? 1.978 -3.325 -5.966 1.00 96.38 85 ILE A N 1
ATOM 676 C CA . ILE A 1 85 ? 1.354 -3.703 -7.231 1.00 96.38 85 ILE A CA 1
ATOM 677 C C . ILE A 1 85 ? -0.066 -4.201 -6.918 1.00 96.38 85 ILE A C 1
ATOM 679 O O . ILE A 1 85 ? -0.248 -5.333 -6.450 1.00 96.38 85 ILE A O 1
ATOM 683 N N . PRO A 1 86 ? -1.102 -3.365 -7.119 1.00 93.00 86 PRO A N 1
ATOM 684 C CA . PRO A 1 86 ? -2.481 -3.756 -6.869 1.00 93.00 86 PRO A CA 1
ATOM 685 C C . PRO A 1 86 ? -2.986 -4.735 -7.935 1.00 93.00 86 PRO A C 1
ATOM 687 O O . PRO A 1 86 ? -2.573 -4.688 -9.093 1.00 93.00 86 PRO A O 1
ATOM 690 N N . ASN A 1 87 ? -3.922 -5.605 -7.551 1.00 81.75 87 ASN A N 1
ATOM 691 C CA . ASN A 1 87 ? -4.658 -6.534 -8.423 1.00 81.75 87 ASN A CA 1
ATOM 692 C C . ASN A 1 87 ? -3.816 -7.533 -9.244 1.00 81.75 87 ASN A C 1
ATOM 694 O O . ASN A 1 87 ? -4.374 -8.290 -10.032 1.00 81.75 87 ASN A O 1
ATOM 698 N N . ALA A 1 88 ? -2.502 -7.636 -9.036 1.00 60.84 88 ALA A N 1
ATOM 699 C CA . ALA A 1 88 ? -1.656 -8.571 -9.786 1.00 60.84 88 ALA A CA 1
ATOM 700 C C 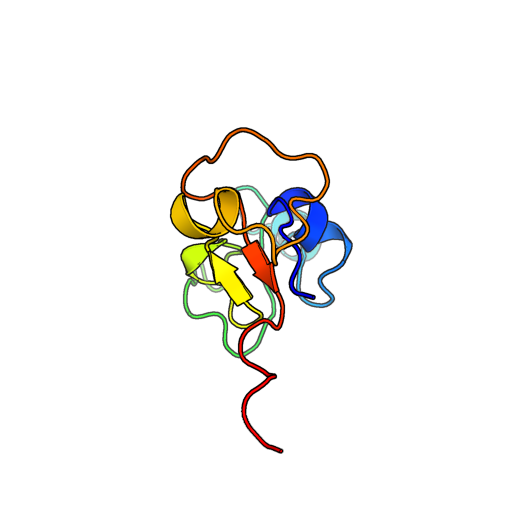. ALA A 1 88 ? -1.858 -10.061 -9.425 1.00 60.84 88 ALA A C 1
ATOM 702 O O . ALA A 1 88 ? -1.214 -10.933 -10.001 1.00 60.84 88 ALA A O 1
ATOM 703 N N . LYS A 1 89 ? -2.788 -10.379 -8.510 1.00 49.38 89 LYS A N 1
ATOM 704 C CA . LYS A 1 89 ? -3.203 -11.757 -8.189 1.00 49.38 89 LYS A CA 1
ATOM 705 C C . LYS A 1 89 ? -4.466 -12.227 -8.932 1.00 49.38 89 LYS A C 1
ATOM 707 O O . LYS A 1 89 ? -4.841 -13.382 -8.748 1.00 49.38 89 LYS A O 1
ATOM 712 N N . GLU A 1 90 ? -5.122 -11.396 -9.752 1.00 48.53 90 GLU A N 1
ATOM 713 C CA . GLU A 1 90 ? -6.372 -11.796 -10.438 1.00 48.53 90 GLU A CA 1
ATOM 714 C C . GLU A 1 90 ? -6.187 -12.441 -11.828 1.00 48.53 90 GLU A C 1
ATOM 716 O O . GLU A 1 90 ? -7.129 -13.041 -12.342 1.00 48.53 90 GLU A O 1
ATOM 721 N N . ASP A 1 91 ? -4.980 -12.461 -12.402 1.00 44.03 91 ASP A N 1
ATOM 722 C CA . ASP A 1 91 ? -4.755 -12.959 -13.773 1.00 44.03 91 ASP A CA 1
ATOM 723 C C . ASP A 1 91 ? -4.418 -14.466 -13.868 1.00 44.03 91 ASP A C 1
ATOM 725 O O . ASP A 1 91 ? -3.543 -14.856 -14.633 1.00 44.03 91 ASP A O 1
ATOM 729 N N . ASN A 1 92 ? -5.088 -15.349 -13.117 1.00 37.56 92 ASN A N 1
ATOM 730 C CA . ASN A 1 92 ? -4.904 -16.807 -13.277 1.00 37.56 92 ASN A CA 1
ATOM 731 C C . ASN A 1 92 ? -6.196 -17.626 -13.125 1.00 37.56 92 ASN A C 1
ATOM 733 O O . ASN A 1 92 ? -6.221 -18.627 -12.415 1.00 37.56 92 ASN A O 1
ATOM 737 N N . ASN A 1 93 ? -7.272 -17.227 -13.806 1.00 36.31 93 ASN A N 1
ATOM 738 C CA . ASN A 1 93 ? -8.379 -18.134 -14.133 1.00 36.31 93 ASN A CA 1
ATOM 739 C C . ASN A 1 93 ? -9.015 -17.741 -15.478 1.00 36.31 93 ASN A C 1
ATOM 741 O O . ASN A 1 93 ? -10.061 -17.091 -15.512 1.00 36.31 93 ASN A O 1
ATOM 745 N N . ALA A 1 94 ? -8.381 -18.154 -16.576 1.00 35.06 94 ALA A N 1
ATOM 746 C CA . ALA A 1 94 ? -9.007 -18.293 -17.890 1.00 35.06 94 ALA A CA 1
ATOM 747 C C . ALA A 1 94 ? -8.535 -19.598 -18.539 1.00 35.06 94 ALA A C 1
ATOM 749 O O . ALA A 1 94 ? -7.314 -19.868 -18.477 1.00 35.06 94 ALA A O 1
#

Sequence (94 aa):
MPKIYSIDEFANQCGYFYNAYLEKGISANNGYDCRHPKCEEVKNGVGCCFSWGCPLGYEADEEDFANPQIDHNGWTDYEEGKFIIPNAKEDNNA

Foldseek 3Di:
DWEKDWLVRVLVVDPFFFFCCVVPVDDDQNRRWGPDPQQPCDDPNTGHRWQCRDPFWHRDDPVLLVDPVYHHVPDNDDDPGTMTTGPPPVPPDD